Protein AF-A0A957KUR4-F1 (afdb_monomer_lite)

Foldseek 3Di:
DDDAAFQVVPDAPVLLLVLLLVVVVVPVVPDDPVVVVDCVVPDPSQLVVVRVVLRVQFGHDDPPDDPVVCVQDVDNVSVVVLSCVQLQGDPCSNVQVVVVVVCVVVVPDDDRSDPGDRSNVDHDDPVSVVSSVVRNVD

Secondary structure (DSSP, 8-state):
-PPPPBHHHH---HHHHHHHHHHHHT-GGGS-GGGGT-TTS----HHHHHHHHHHHHSBPP-TTS-HHHHHH-SSHHHHHHHHHHHTT--TTHHHHHHHHHHHHHHT--------SPPGGGPPPPHHHHHHHHHHHT-

pLDDT: mean 90.35, std 11.65, range [49.5, 98.25]

Structure (mmCIF, N/CA/C/O backbone):
data_AF-A0A957KUR4-F1
#
_entry.id   AF-A0A957KUR4-F1
#
loo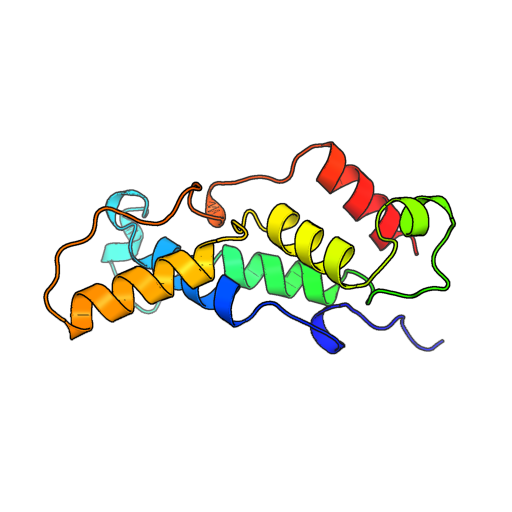p_
_atom_site.group_PDB
_atom_site.id
_atom_site.type_symbol
_atom_site.label_atom_id
_atom_site.label_alt_id
_atom_site.label_comp_id
_atom_site.label_asym_id
_atom_site.label_entity_id
_atom_site.label_seq_id
_atom_site.pdbx_PDB_ins_code
_atom_site.Cartn_x
_atom_site.Cartn_y
_atom_site.Cartn_z
_atom_site.occupancy
_atom_site.B_iso_or_equiv
_atom_site.auth_seq_id
_atom_site.auth_comp_id
_atom_site.auth_asym_id
_atom_site.auth_atom_id
_atom_site.pdbx_PDB_model_num
ATOM 1 N N . MET A 1 1 ? 2.421 -0.445 -31.367 1.00 49.50 1 MET A N 1
ATOM 2 C CA . MET A 1 1 ? 3.246 -0.833 -30.205 1.00 49.50 1 MET A CA 1
ATOM 3 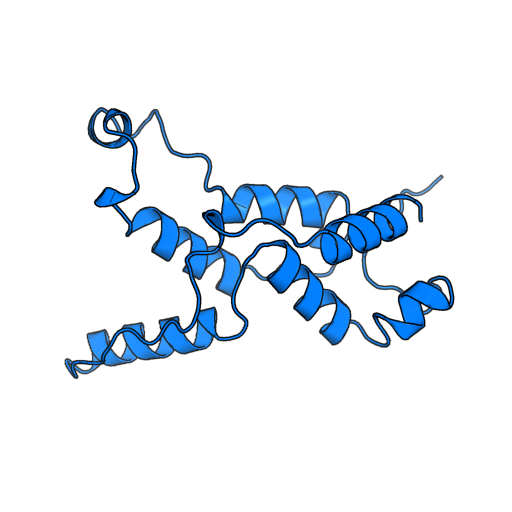C C . MET A 1 1 ? 2.304 -1.295 -29.110 1.00 49.50 1 MET A C 1
ATOM 5 O O . MET A 1 1 ? 1.335 -0.595 -28.841 1.00 49.50 1 MET A O 1
ATOM 9 N N . THR A 1 2 ? 2.510 -2.486 -28.554 1.00 80.81 2 THR A N 1
ATOM 10 C CA . THR A 1 2 ? 1.774 -2.951 -27.371 1.00 80.81 2 THR A CA 1
ATOM 11 C C . THR A 1 2 ? 2.320 -2.217 -26.155 1.00 80.81 2 THR A C 1
ATOM 13 O O . THR A 1 2 ? 3.532 -2.203 -25.956 1.00 80.81 2 THR A O 1
ATOM 16 N N . ARG A 1 3 ? 1.447 -1.573 -25.376 1.00 84.56 3 ARG A N 1
ATOM 17 C CA . ARG A 1 3 ? 1.856 -0.923 -24.125 1.00 84.56 3 ARG A CA 1
ATOM 18 C C . ARG A 1 3 ? 2.468 -1.953 -23.159 1.00 84.56 3 ARG A C 1
ATOM 20 O O . ARG A 1 3 ? 2.025 -3.107 -23.191 1.00 84.56 3 ARG A O 1
ATOM 27 N N . PRO A 1 4 ? 3.423 -1.558 -22.299 1.00 84.62 4 PRO A N 1
ATOM 28 C CA . PRO A 1 4 ? 3.885 -2.414 -21.212 1.00 84.62 4 PRO A CA 1
ATOM 29 C C . PRO A 1 4 ? 2.708 -2.888 -20.345 1.00 84.62 4 PRO A C 1
ATOM 31 O O . PRO A 1 4 ? 1.715 -2.166 -20.178 1.00 84.62 4 PRO A O 1
ATOM 34 N N . ARG A 1 5 ? 2.802 -4.110 -19.804 1.00 93.56 5 ARG A N 1
ATOM 35 C CA . ARG A 1 5 ? 1.847 -4.577 -18.788 1.00 93.56 5 ARG A CA 1
ATOM 36 C C . ARG A 1 5 ? 2.093 -3.824 -17.491 1.00 93.56 5 ARG A C 1
ATOM 38 O O . ARG A 1 5 ? 3.238 -3.677 -17.072 1.00 93.56 5 ARG A O 1
ATOM 45 N N . VAL A 1 6 ? 1.013 -3.373 -16.867 1.00 97.00 6 VAL A N 1
ATOM 46 C CA . VAL A 1 6 ? 1.063 -2.596 -15.623 1.00 97.00 6 VAL A CA 1
ATOM 47 C C . VAL A 1 6 ? 0.781 -3.489 -14.422 1.00 97.00 6 VAL A C 1
ATOM 49 O O . VAL A 1 6 ? 0.136 -4.530 -14.553 1.00 97.00 6 VAL A O 1
ATOM 52 N N . LEU A 1 7 ? 1.261 -3.087 -13.248 1.00 97.56 7 LEU A N 1
ATOM 53 C CA . LEU A 1 7 ? 1.230 -3.901 -12.038 1.00 97.56 7 LEU A CA 1
ATOM 54 C C . LEU A 1 7 ? -0.185 -4.370 -11.687 1.00 97.56 7 LEU A C 1
ATOM 56 O O . LEU A 1 7 ? -0.370 -5.552 -11.433 1.00 97.56 7 LEU A O 1
ATOM 60 N N . ILE A 1 8 ? -1.192 -3.493 -11.760 1.00 97.44 8 ILE A N 1
ATOM 61 C CA . ILE A 1 8 ? -2.583 -3.823 -11.400 1.00 97.44 8 ILE A CA 1
ATOM 62 C C . ILE A 1 8 ? -3.200 -4.934 -12.269 1.00 97.44 8 ILE A C 1
ATOM 64 O O . ILE A 1 8 ? -4.186 -5.545 -11.863 1.00 97.44 8 ILE A O 1
ATOM 68 N N . GLU A 1 9 ? -2.637 -5.213 -13.448 1.00 96.31 9 GLU A N 1
ATOM 69 C CA . GLU A 1 9 ? -3.072 -6.321 -14.311 1.00 96.31 9 GLU A CA 1
ATOM 70 C C . GLU A 1 9 ? -2.510 -7.680 -13.877 1.00 96.31 9 GLU A C 1
ATOM 72 O O . GLU A 1 9 ? -3.067 -8.707 -14.261 1.00 96.31 9 GLU A O 1
ATOM 77 N N . ASP A 1 10 ? -1.416 -7.696 -13.109 1.00 95.44 10 ASP A N 1
ATOM 78 C CA . ASP A 1 10 ? -0.800 -8.911 -12.557 1.00 95.44 10 ASP A CA 1
ATOM 79 C C . ASP A 1 10 ? -1.154 -9.084 -11.074 1.00 95.44 10 ASP A C 1
ATOM 81 O O . ASP A 1 10 ? -1.537 -10.168 -10.635 1.00 95.44 10 ASP A O 1
ATOM 85 N N . TRP A 1 11 ? -1.059 -8.006 -10.291 1.00 97.31 11 TRP A N 1
ATOM 86 C CA . TRP A 1 11 ? -1.222 -8.041 -8.846 1.00 97.31 11 TRP A CA 1
ATOM 87 C C . TRP A 1 11 ? -1.623 -6.685 -8.248 1.00 97.31 11 TRP A C 1
ATOM 89 O O . TRP A 1 11 ? -1.096 -5.629 -8.593 1.00 97.31 11 TRP A O 1
ATOM 99 N N . LEU A 1 12 ? -2.526 -6.723 -7.266 1.00 97.19 12 LEU A N 1
ATOM 100 C CA . LEU A 1 12 ? -2.831 -5.587 -6.398 1.00 97.19 12 LEU A CA 1
ATOM 101 C C . LEU A 1 12 ? -3.158 -6.099 -4.982 1.00 97.19 12 LEU A C 1
ATOM 103 O O . LEU A 1 12 ? -3.927 -7.056 -4.853 1.00 97.19 12 LEU A O 1
ATOM 107 N N . PRO A 1 13 ? -2.647 -5.475 -3.902 1.00 96.94 13 PRO A N 1
ATOM 108 C CA . PRO A 1 13 ? -2.862 -5.947 -2.535 1.00 96.94 13 PRO A CA 1
ATOM 109 C C . PRO A 1 13 ? -4.244 -5.539 -1.999 1.00 96.94 13 PRO A C 1
ATOM 111 O O . PRO A 1 13 ? -4.361 -4.742 -1.066 1.00 96.94 13 PRO A O 1
ATOM 114 N N . ILE A 1 14 ? -5.311 -6.084 -2.592 1.00 96.62 14 ILE A N 1
ATOM 115 C CA . ILE A 1 14 ? -6.709 -5.727 -2.293 1.00 96.62 14 ILE A CA 1
ATOM 116 C C . ILE A 1 14 ? -7.038 -5.866 -0.804 1.00 96.62 14 ILE A C 1
ATOM 118 O O . ILE A 1 14 ? -7.693 -4.989 -0.241 1.00 96.62 14 ILE A O 1
ATOM 122 N N . GLU A 1 15 ? -6.578 -6.939 -0.152 1.00 97.06 15 GLU A N 1
ATOM 123 C CA . GLU A 1 15 ? -6.836 -7.162 1.274 1.00 97.06 15 GLU A CA 1
ATOM 124 C C . GLU A 1 15 ? -6.226 -6.036 2.121 1.00 97.06 15 GLU A C 1
ATOM 126 O O . GLU A 1 15 ? -6.945 -5.370 2.867 1.00 97.06 15 GLU A O 1
ATOM 131 N N . ALA A 1 16 ? -4.934 -5.750 1.940 1.00 97.12 16 ALA A N 1
ATOM 132 C CA . ALA A 1 16 ? -4.229 -4.707 2.681 1.00 97.12 16 ALA A CA 1
ATOM 133 C C . ALA A 1 16 ? -4.809 -3.305 2.408 1.00 97.12 16 ALA A C 1
ATOM 135 O O . ALA A 1 16 ? -5.065 -2.545 3.346 1.00 97.12 16 ALA A O 1
ATOM 136 N N . ILE A 1 17 ? -5.117 -2.991 1.142 1.00 96.50 17 ILE A N 1
ATOM 137 C CA . ILE A 1 17 ? -5.798 -1.747 0.741 1.00 96.50 17 ILE A CA 1
ATOM 138 C C . ILE A 1 17 ? -7.164 -1.629 1.427 1.00 96.50 17 ILE A C 1
ATOM 140 O O . ILE A 1 17 ? -7.535 -0.557 1.915 1.00 96.50 17 ILE A O 1
ATOM 144 N N . GLY A 1 18 ? -7.920 -2.726 1.492 1.00 94.81 18 GLY A N 1
ATOM 145 C CA . GLY A 1 18 ? -9.218 -2.779 2.154 1.00 94.81 18 GLY A CA 1
ATOM 146 C C . GLY A 1 18 ? -9.116 -2.544 3.660 1.00 94.81 18 GLY A C 1
ATOM 147 O O . GLY A 1 18 ? -9.934 -1.812 4.227 1.00 94.81 18 GLY A O 1
ATOM 148 N N . VAL A 1 19 ? -8.099 -3.111 4.318 1.00 95.88 19 VAL A N 1
ATOM 149 C CA . VAL A 1 19 ? -7.840 -2.851 5.739 1.00 95.88 19 VAL A CA 1
ATOM 150 C C . VAL A 1 19 ? -7.498 -1.383 5.969 1.00 95.88 19 VAL A C 1
ATOM 152 O O . VAL A 1 19 ? -8.134 -0.748 6.812 1.00 95.88 19 VAL A O 1
ATOM 155 N N . GLU A 1 20 ? -6.565 -0.813 5.207 1.00 94.62 20 GLU A N 1
ATOM 156 C CA . GLU A 1 20 ? -6.202 0.602 5.338 1.00 94.62 20 GLU A CA 1
ATOM 157 C C . GLU A 1 20 ? -7.376 1.532 5.047 1.00 94.62 20 GLU A C 1
ATOM 159 O O . GLU A 1 20 ? -7.587 2.498 5.771 1.00 94.62 20 GLU A O 1
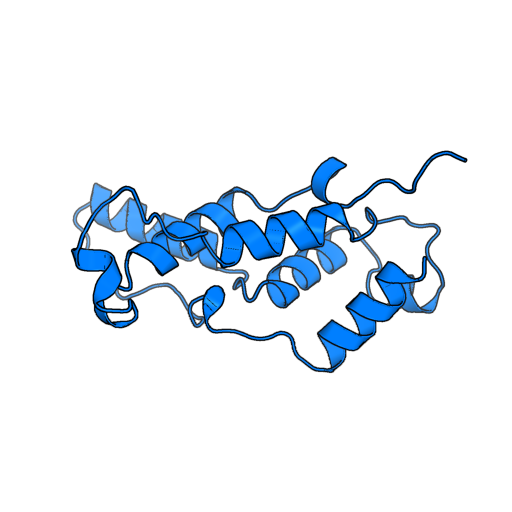ATOM 164 N N . SER A 1 21 ? -8.226 1.195 4.079 1.00 90.94 21 SER A N 1
ATOM 165 C CA . SER A 1 21 ? -9.444 1.963 3.801 1.00 90.94 21 SER A CA 1
ATOM 166 C C . SER A 1 21 ? -10.407 1.956 4.995 1.00 90.94 21 SER A C 1
ATOM 168 O O . SER A 1 21 ? -11.005 2.982 5.332 1.00 90.94 21 SER A O 1
ATOM 170 N N . LYS A 1 22 ? -10.518 0.827 5.712 1.00 90.19 22 LYS A N 1
ATOM 171 C CA . LYS A 1 22 ? -11.268 0.755 6.979 1.00 90.19 22 LYS A CA 1
ATOM 172 C C . LYS A 1 22 ? -10.584 1.563 8.090 1.00 90.19 22 LYS A C 1
ATOM 174 O O . LYS A 1 22 ? -11.281 2.252 8.839 1.00 90.19 22 LYS A O 1
ATOM 179 N N . ARG A 1 23 ? -9.249 1.508 8.207 1.00 90.44 23 ARG A N 1
ATOM 180 C CA . ARG A 1 23 ? -8.471 2.298 9.189 1.00 90.44 23 ARG A CA 1
ATOM 181 C C . ARG A 1 23 ? -8.617 3.801 8.938 1.00 90.44 23 ARG A C 1
ATOM 183 O O . ARG A 1 23 ? -8.789 4.556 9.894 1.00 90.44 23 ARG A O 1
ATOM 190 N N . GLU A 1 24 ? -8.593 4.214 7.674 1.00 87.81 24 GLU A N 1
ATOM 191 C CA . GLU A 1 24 ? -8.815 5.581 7.202 1.00 87.81 24 GLU A CA 1
ATOM 192 C C . GLU A 1 24 ? -10.216 6.067 7.587 1.00 87.81 24 GLU A C 1
ATOM 194 O O . GLU A 1 24 ? -10.361 7.133 8.188 1.00 87.81 24 GLU A O 1
ATOM 199 N N . ARG A 1 25 ? -11.251 5.259 7.325 1.00 82.75 25 ARG A N 1
ATOM 200 C CA . ARG A 1 25 ? -12.639 5.597 7.675 1.00 82.75 25 ARG A CA 1
ATOM 201 C C . ARG A 1 25 ? -12.879 5.688 9.183 1.00 82.75 25 ARG A C 1
ATOM 203 O O . ARG A 1 25 ? -13.683 6.518 9.613 1.00 82.75 25 ARG A O 1
ATOM 210 N N . GLY A 1 26 ? -12.219 4.833 9.965 1.00 79.94 26 GLY A N 1
ATOM 211 C CA . GLY A 1 26 ? -12.362 4.760 11.423 1.00 79.94 26 GLY A CA 1
ATOM 212 C C . GLY A 1 26 ? -11.692 5.905 12.190 1.00 79.94 26 GLY A C 1
ATOM 213 O O . GLY A 1 26 ? -11.860 6.009 13.401 1.00 79.94 26 GLY A O 1
ATOM 214 N N . ALA A 1 27 ? -10.941 6.772 11.512 1.00 74.69 27 ALA A N 1
ATOM 215 C CA . ALA A 1 27 ? -10.212 7.886 12.107 1.00 74.69 27 ALA A CA 1
ATOM 216 C C . ALA A 1 27 ? -11.064 9.162 12.204 1.00 74.69 27 ALA A C 1
ATOM 218 O O . ALA A 1 27 ? -10.654 10.195 11.688 1.00 74.69 27 ALA A O 1
ATOM 219 N N . SER A 1 28 ? -12.246 9.112 12.827 1.00 66.56 28 SER A N 1
ATOM 220 C CA . SER A 1 28 ? -13.225 10.218 12.797 1.00 66.56 28 SER A CA 1
ATOM 221 C C . SER A 1 28 ? -12.670 11.581 13.234 1.00 66.56 28 SER A C 1
ATOM 223 O O . SER A 1 28 ? -13.054 12.592 12.658 1.00 66.56 28 SER A O 1
ATOM 225 N N . SER A 1 29 ? -11.735 11.620 14.187 1.00 68.88 29 SER A N 1
ATOM 226 C CA . SER A 1 29 ? -11.065 12.849 14.642 1.00 68.88 29 SER A CA 1
ATOM 227 C C . SER A 1 29 ? -10.027 13.409 13.662 1.00 68.88 29 SER A C 1
ATOM 229 O O . SER A 1 29 ? -9.660 14.573 13.761 1.00 68.88 29 SER A O 1
ATOM 231 N N . ALA A 1 30 ? -9.560 12.603 12.709 1.00 65.88 30 ALA A N 1
ATOM 232 C CA . ALA A 1 30 ? -8.666 13.026 11.633 1.00 65.88 30 ALA A CA 1
ATOM 233 C C . ALA A 1 30 ? -9.437 13.472 10.376 1.00 65.88 30 ALA A C 1
ATOM 235 O O . ALA A 1 30 ? -8.829 13.719 9.333 1.00 65.88 30 ALA A O 1
ATOM 236 N N . LEU A 1 31 ? -10.774 13.529 10.443 1.00 68.88 31 LEU A N 1
ATOM 237 C CA . LEU A 1 31 ? -11.627 13.902 9.322 1.00 68.88 31 LEU A CA 1
ATOM 238 C C . LEU A 1 31 ? -12.058 15.377 9.439 1.00 68.88 31 LEU A C 1
ATOM 240 O O . LEU A 1 31 ? -12.587 15.774 10.477 1.00 68.88 31 LEU A O 1
ATOM 244 N N . PRO A 1 32 ? -11.886 16.189 8.377 1.00 65.88 32 PRO A N 1
ATOM 245 C CA . PRO A 1 32 ? -12.502 17.505 8.249 1.00 65.88 32 PRO A CA 1
ATOM 246 C C . PRO A 1 32 ? -13.992 17.546 8.652 1.00 65.88 32 PRO A C 1
ATOM 248 O O . PRO A 1 32 ? -14.743 16.632 8.308 1.00 65.88 32 PRO A O 1
ATOM 251 N N . PRO A 1 33 ? -14.476 18.629 9.286 1.00 67.44 33 PRO A N 1
ATOM 252 C CA . PRO A 1 33 ? -15.871 18.731 9.734 1.00 67.44 33 PRO A CA 1
ATOM 253 C C . PRO A 1 33 ? -16.922 18.520 8.631 1.00 67.44 33 PRO A C 1
ATOM 255 O O . PRO A 1 33 ? -18.017 18.029 8.895 1.00 67.44 33 PRO A O 1
ATOM 258 N N . LEU A 1 34 ? -16.576 18.824 7.374 1.00 61.44 34 LEU A N 1
ATOM 259 C CA . LEU A 1 34 ? -17.431 18.603 6.202 1.00 61.44 34 LEU A CA 1
ATOM 260 C C . LEU A 1 34 ? -17.861 17.126 6.030 1.00 61.44 34 LEU A C 1
ATOM 262 O O . LEU A 1 34 ? -18.894 16.864 5.420 1.00 61.44 34 LEU A O 1
ATOM 266 N N . TYR A 1 35 ? -17.132 16.161 6.608 1.00 59.94 35 TYR A N 1
ATOM 26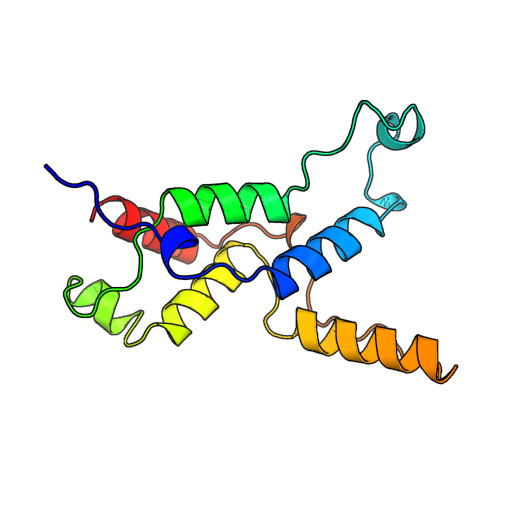7 C CA . TYR A 1 35 ? -17.476 14.731 6.555 1.00 59.94 35 TYR A CA 1
ATOM 268 C C . TYR A 1 35 ? -18.690 14.338 7.403 1.00 59.94 35 TYR A C 1
ATOM 270 O O . TYR A 1 35 ? -19.226 13.244 7.224 1.00 59.94 35 TYR A O 1
ATOM 278 N N . PHE A 1 36 ? -19.136 15.207 8.311 1.00 63.78 36 PHE A N 1
ATOM 279 C CA . PHE A 1 36 ? -20.353 14.986 9.092 1.00 63.78 36 PHE A CA 1
ATOM 280 C C . PHE A 1 36 ? -21.608 15.533 8.395 1.00 63.78 36 PHE A C 1
ATOM 282 O O . PHE A 1 36 ? -22.707 15.320 8.895 1.00 63.78 36 PHE A O 1
ATOM 289 N N . LEU A 1 37 ? -21.462 16.228 7.257 1.00 63.94 37 LEU A N 1
ATOM 290 C CA . LEU A 1 37 ? -22.569 16.955 6.631 1.00 63.94 37 LEU A CA 1
ATOM 291 C C . LEU A 1 37 ? -23.463 16.080 5.739 1.00 63.94 37 LEU A C 1
ATOM 293 O O . LEU A 1 37 ? -24.680 16.182 5.849 1.00 63.94 37 LEU A O 1
ATOM 297 N N . HIS A 1 38 ? -22.913 15.229 4.857 1.00 63.31 38 HIS A N 1
ATOM 298 C CA . HIS A 1 38 ? -23.725 14.313 4.033 1.00 63.31 38 HIS A CA 1
ATOM 299 C C . HIS A 1 38 ? -22.905 13.190 3.368 1.00 63.31 38 HIS A C 1
ATOM 301 O O . HIS A 1 38 ? -21.745 13.377 3.007 1.00 63.31 38 HIS A O 1
ATOM 307 N N . VAL A 1 39 ? -23.542 12.034 3.132 1.00 57.06 39 VAL A N 1
ATOM 308 C CA . VAL A 1 39 ? -22.919 10.806 2.583 1.00 57.06 39 VAL A CA 1
ATOM 309 C C . VAL A 1 39 ? -22.477 10.951 1.116 1.00 57.06 39 VAL A C 1
ATOM 311 O O . VAL A 1 39 ? -21.539 10.282 0.693 1.00 57.06 39 VAL A O 1
ATOM 314 N N . TRP A 1 40 ? -23.118 11.836 0.340 1.00 55.31 40 TRP A N 1
ATOM 315 C CA . TRP A 1 40 ? -22.839 12.023 -1.098 1.00 55.31 40 TRP A CA 1
ATOM 316 C C . TRP A 1 40 ? -21.559 12.803 -1.409 1.00 55.31 40 TRP A C 1
ATOM 318 O O . TRP A 1 40 ? -20.997 12.634 -2.489 1.00 55.31 40 TRP A O 1
ATOM 328 N N . TRP A 1 41 ? -21.038 13.593 -0.469 1.00 58.12 41 TRP A N 1
ATOM 329 C CA . TRP A 1 41 ? -19.682 14.149 -0.568 1.00 58.12 41 TRP A CA 1
ATOM 330 C C . TRP A 1 41 ? -18.666 13.110 -0.084 1.00 58.12 41 TRP A C 1
ATOM 332 O O . TRP A 1 41 ? -17.841 13.362 0.795 1.00 58.12 41 TRP A O 1
ATOM 342 N N . ALA A 1 42 ? -18.795 11.894 -0.623 1.00 54.09 42 ALA A N 1
ATOM 343 C CA . ALA A 1 42 ? -18.022 10.739 -0.220 1.00 54.09 42 ALA A CA 1
ATOM 344 C C . ALA A 1 42 ? -16.532 11.011 -0.427 1.00 54.09 42 ALA A C 1
ATOM 346 O O . ALA A 1 42 ? -16.093 11.513 -1.466 1.00 54.09 42 ALA A O 1
ATOM 347 N N . ARG A 1 43 ? -15.744 10.653 0.586 1.00 68.31 43 ARG A N 1
ATOM 348 C CA . ARG A 1 43 ? -14.290 10.717 0.511 1.00 68.31 43 ARG A CA 1
ATOM 349 C C . ARG A 1 43 ? -13.808 9.887 -0.682 1.00 68.31 43 ARG A C 1
ATOM 351 O O . ARG A 1 43 ? -14.267 8.761 -0.865 1.00 68.31 43 ARG A O 1
ATOM 358 N N . ARG A 1 44 ? -12.834 10.399 -1.441 1.00 68.38 44 ARG A N 1
ATOM 359 C CA . ARG A 1 44 ? -11.997 9.547 -2.297 1.00 68.38 44 ARG A CA 1
ATOM 360 C C . ARG A 1 44 ? -11.039 8.792 -1.366 1.00 68.38 44 ARG A C 1
ATOM 362 O O . ARG A 1 44 ? -10.212 9.468 -0.750 1.00 68.38 44 ARG A O 1
ATOM 369 N N . PRO A 1 45 ? 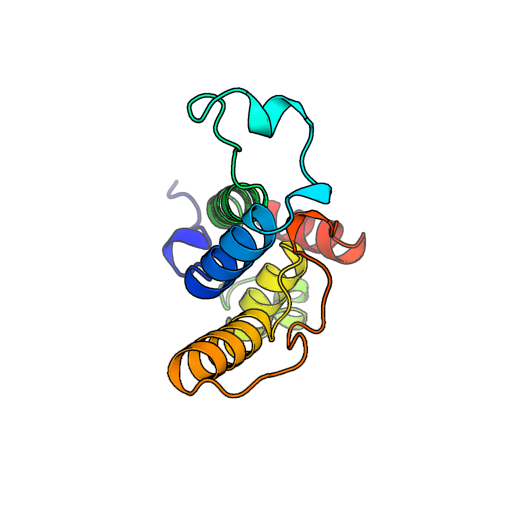-11.188 7.466 -1.173 1.00 77.94 45 PRO A N 1
ATOM 370 C CA . PRO A 1 45 ? -10.351 6.710 -0.241 1.00 77.94 45 PRO A CA 1
ATOM 371 C C . PRO A 1 45 ? -8.890 6.855 -0.661 1.00 77.94 45 PRO A C 1
ATOM 373 O O . PRO A 1 45 ? -8.502 6.326 -1.701 1.00 77.94 45 PRO A O 1
ATOM 376 N N . LEU A 1 46 ? -8.093 7.608 0.103 1.00 87.44 46 LEU A N 1
ATOM 377 C CA . LEU A 1 46 ? -6.791 8.085 -0.378 1.00 87.44 46 LEU A CA 1
ATOM 378 C C . LEU A 1 46 ? -5.841 6.918 -0.625 1.00 87.44 46 LEU A C 1
ATOM 380 O O . LEU A 1 46 ? -5.196 6.883 -1.671 1.00 87.44 46 LEU A O 1
ATOM 384 N N . THR A 1 47 ? -5.807 5.941 0.285 1.00 92.00 47 THR A N 1
ATOM 385 C CA . THR A 1 47 ? -4.981 4.740 0.107 1.00 92.00 47 THR A CA 1
ATOM 386 C C . THR A 1 47 ? -5.413 3.922 -1.111 1.00 92.00 47 THR A C 1
ATOM 388 O O . THR A 1 47 ? -4.567 3.530 -1.908 1.00 92.00 47 THR A O 1
ATOM 391 N N . THR A 1 48 ? -6.720 3.712 -1.311 1.00 93.94 48 THR A N 1
ATOM 392 C CA . THR A 1 48 ? -7.221 2.967 -2.482 1.00 93.94 48 THR A CA 1
ATOM 393 C C . THR A 1 48 ? -6.927 3.714 -3.780 1.00 93.94 48 THR A C 1
ATOM 395 O O . THR A 1 48 ? -6.429 3.115 -4.727 1.00 93.94 48 THR A O 1
ATOM 398 N N . SER A 1 49 ? -7.205 5.020 -3.841 1.00 93.88 49 SER A N 1
ATOM 399 C CA . SER A 1 49 ? -6.946 5.828 -5.035 1.00 93.88 49 SER A CA 1
ATOM 400 C C . SER A 1 49 ? -5.458 5.874 -5.373 1.00 93.88 49 SER A C 1
ATOM 402 O O . SER A 1 49 ? -5.108 5.710 -6.537 1.00 93.88 49 SER A O 1
ATOM 404 N N . ARG A 1 50 ? -4.583 6.041 -4.373 1.00 95.06 50 ARG A N 1
ATOM 405 C CA . ARG A 1 50 ? -3.126 6.015 -4.558 1.00 95.06 50 ARG A CA 1
ATOM 406 C C . ARG A 1 50 ? -2.666 4.669 -5.119 1.00 95.06 50 ARG A C 1
ATOM 408 O O . ARG A 1 50 ? -1.997 4.655 -6.145 1.00 95.06 50 ARG A O 1
ATOM 415 N N . ALA A 1 51 ? -3.086 3.561 -4.508 1.00 97.12 51 ALA A N 1
ATOM 416 C CA . ALA A 1 51 ? -2.697 2.226 -4.951 1.00 97.12 51 ALA A CA 1
ATOM 417 C C . ALA A 1 51 ? -3.224 1.902 -6.356 1.00 97.12 51 ALA A C 1
ATOM 419 O O . ALA A 1 51 ? -2.499 1.324 -7.158 1.00 97.12 51 ALA A O 1
ATOM 420 N N . ALA A 1 52 ? -4.454 2.311 -6.680 1.00 96.94 52 ALA A N 1
ATOM 421 C CA . ALA A 1 52 ? -5.030 2.114 -8.007 1.00 96.94 52 ALA A CA 1
ATOM 422 C C . ALA A 1 52 ? -4.294 2.923 -9.087 1.00 96.94 52 ALA A C 1
ATOM 424 O O . ALA A 1 52 ? -4.009 2.388 -10.154 1.00 96.94 52 ALA A O 1
ATOM 425 N N . ILE A 1 53 ? -3.959 4.190 -8.806 1.00 96.94 53 ILE A N 1
ATOM 426 C CA . ILE A 1 53 ? -3.193 5.033 -9.735 1.00 96.94 53 ILE A CA 1
ATOM 427 C C . ILE A 1 53 ? -1.795 4.450 -9.931 1.00 96.94 53 ILE A C 1
ATOM 429 O O . ILE A 1 53 ? -1.418 4.191 -11.067 1.00 96.94 53 ILE A O 1
ATOM 433 N N . LEU A 1 54 ? -1.058 4.191 -8.844 1.00 97.62 54 LEU A N 1
ATOM 434 C CA . LEU A 1 54 ? 0.300 3.646 -8.913 1.00 97.62 54 LEU A CA 1
ATOM 435 C C . LEU A 1 54 ? 0.326 2.284 -9.607 1.00 97.62 54 LEU A C 1
ATOM 437 O O . LEU A 1 54 ? 1.123 2.081 -10.513 1.00 97.62 54 LEU A O 1
ATOM 441 N N . GLY A 1 55 ? -0.577 1.371 -9.247 1.00 97.94 55 GLY A N 1
ATOM 442 C CA . GLY A 1 55 ? -0.679 0.069 -9.905 1.00 97.94 55 GLY A CA 1
ATOM 443 C C . GLY A 1 55 ? -1.059 0.170 -11.386 1.00 97.94 55 GLY A C 1
ATOM 444 O O . GLY A 1 55 ? -0.694 -0.703 -12.166 1.00 97.94 55 GLY A O 1
ATOM 445 N N . GLY A 1 56 ? -1.773 1.228 -11.781 1.00 97.56 56 GLY A N 1
ATOM 446 C CA . GLY A 1 56 ? -2.164 1.485 -13.165 1.00 97.56 56 GLY A CA 1
ATOM 447 C C . GLY A 1 56 ? -1.085 2.131 -14.036 1.00 97.56 56 GLY A C 1
ATOM 448 O O . GLY A 1 56 ? -1.252 2.143 -15.252 1.00 97.56 56 GLY A O 1
ATOM 449 N N . VAL A 1 57 ? -0.009 2.667 -13.447 1.00 96.81 57 VAL A N 1
ATOM 450 C CA . VAL A 1 57 ? 1.089 3.315 -14.192 1.00 96.81 57 VAL A CA 1
ATOM 451 C C . VAL A 1 57 ? 2.427 2.602 -14.044 1.00 96.81 57 VAL A C 1
ATOM 453 O O . VAL A 1 57 ? 3.242 2.668 -14.956 1.00 96.81 57 VAL A O 1
ATOM 456 N N . LEU A 1 58 ? 2.661 1.915 -12.926 1.00 97.69 58 LEU A N 1
ATOM 457 C CA . LEU A 1 58 ? 3.895 1.174 -12.707 1.00 97.69 58 LEU A CA 1
ATOM 458 C C . LEU A 1 58 ? 3.894 -0.136 -13.508 1.00 97.69 58 LEU A C 1
ATOM 460 O O . LEU A 1 58 ? 2.846 -0.785 -13.604 1.00 97.69 58 LEU A O 1
ATOM 464 N N . PRO A 1 59 ? 5.044 -0.557 -14.058 1.00 96.69 59 PRO A N 1
ATOM 465 C CA . PRO A 1 59 ? 5.139 -1.796 -14.813 1.00 96.69 59 PRO A CA 1
ATOM 466 C C . PRO A 1 59 ? 4.948 -3.020 -13.913 1.00 96.69 59 PRO A C 1
ATOM 468 O O . PRO A 1 59 ? 5.314 -3.025 -12.737 1.00 96.69 59 PRO A O 1
ATOM 471 N N . ALA A 1 60 ? 4.399 -4.094 -14.476 1.00 96.69 60 ALA A N 1
ATOM 472 C CA . ALA A 1 60 ? 4.455 -5.399 -13.832 1.00 96.69 60 ALA A CA 1
ATOM 473 C C . ALA A 1 60 ? 5.918 -5.866 -13.746 1.00 96.69 60 ALA A C 1
ATOM 475 O O . ALA A 1 60 ? 6.700 -5.638 -14.672 1.00 96.69 60 ALA A O 1
ATOM 476 N N . TRP A 1 61 ? 6.278 -6.533 -12.646 1.00 96.75 61 TRP A N 1
ATOM 477 C CA . TRP A 1 61 ? 7.636 -7.045 -12.458 1.00 96.75 61 TRP A CA 1
ATOM 478 C C . TRP A 1 61 ? 8.052 -7.971 -13.606 1.00 96.75 61 TRP A C 1
ATOM 480 O O . TRP A 1 61 ? 7.277 -8.831 -14.037 1.00 96.75 61 TRP A O 1
ATOM 490 N N . SER A 1 62 ? 9.292 -7.818 -14.071 1.00 94.50 62 SER A N 1
ATOM 491 C CA . SER A 1 62 ? 9.853 -8.600 -15.170 1.00 94.50 62 SER A CA 1
ATOM 492 C C . SER A 1 62 ? 11.321 -8.959 -14.894 1.00 94.50 62 SER A C 1
ATOM 494 O O . SER A 1 62 ? 12.099 -8.099 -14.472 1.00 94.50 62 SER A O 1
ATOM 496 N N . PRO A 1 63 ? 11.735 -10.218 -15.146 1.00 93.88 63 PRO A N 1
ATOM 497 C CA . PRO A 1 63 ? 13.132 -10.635 -15.003 1.00 93.88 63 PRO A CA 1
ATOM 498 C C . PRO A 1 63 ? 14.060 -10.014 -16.063 1.00 93.88 63 PRO A C 1
ATOM 500 O O . PRO A 1 63 ? 15.282 -10.131 -15.947 1.00 93.88 63 PRO A O 1
ATOM 503 N N . GLU A 1 64 ? 13.495 -9.360 -17.083 1.00 92.88 64 GLU A N 1
ATOM 504 C CA . GLU A 1 64 ? 14.199 -8.652 -18.154 1.00 92.88 64 GLU A CA 1
ATOM 505 C C . GLU A 1 64 ? 14.498 -7.176 -17.829 1.00 92.88 64 GLU A C 1
ATOM 507 O O . GLU A 1 64 ? 15.066 -6.473 -18.666 1.00 92.88 64 GLU A O 1
ATOM 512 N N . TRP A 1 65 ? 14.140 -6.685 -16.635 1.00 94.44 65 TRP A N 1
ATOM 513 C CA . TRP A 1 65 ? 14.459 -5.318 -16.215 1.00 94.44 65 TRP A CA 1
ATOM 514 C C . TRP A 1 65 ? 15.973 -5.020 -16.219 1.00 94.44 65 TRP A C 1
ATOM 516 O O . TRP A 1 65 ? 16.796 -5.930 -16.069 1.00 94.44 65 TRP A O 1
ATOM 526 N N . PRO A 1 66 ? 16.370 -3.737 -16.347 1.00 96.06 66 PRO A N 1
ATOM 527 C CA . PRO A 1 66 ? 17.758 -3.315 -16.200 1.00 96.06 66 PRO A CA 1
ATOM 528 C C . PRO A 1 66 ? 18.398 -3.806 -14.897 1.00 96.06 66 PRO A C 1
ATOM 530 O O . PRO A 1 66 ? 17.741 -3.927 -13.862 1.00 96.06 66 PRO A O 1
ATOM 533 N N . GLU A 1 67 ? 19.712 -4.031 -14.934 1.00 95.94 67 GLU A N 1
ATOM 534 C CA . GLU A 1 67 ? 20.476 -4.612 -13.822 1.00 95.94 67 GLU A CA 1
ATOM 535 C C . GLU A 1 67 ? 20.243 -3.904 -12.479 1.00 95.94 67 GLU A C 1
ATOM 537 O O . GLU A 1 67 ? 20.024 -4.569 -11.473 1.00 95.94 67 GLU A O 1
ATOM 542 N N . HIS A 1 68 ? 20.209 -2.570 -12.461 1.00 94.75 68 HIS A N 1
ATOM 543 C CA . HIS A 1 68 ? 20.010 -1.801 -11.229 1.00 94.75 68 HIS A CA 1
ATOM 544 C C . HIS A 1 68 ? 18.635 -2.053 -10.579 1.00 94.75 68 HIS A C 1
ATOM 546 O O . HIS A 1 68 ? 18.548 -2.175 -9.356 1.00 94.75 68 HIS A O 1
ATOM 552 N N . LEU A 1 69 ? 17.570 -2.214 -11.375 1.00 96.19 69 LEU A N 1
ATOM 553 C CA . LEU A 1 69 ? 16.243 -2.565 -10.862 1.00 96.19 69 LEU A CA 1
ATOM 554 C C . LEU A 1 69 ? 16.164 -4.031 -10.447 1.00 96.19 69 LEU A C 1
ATOM 556 O O . LEU A 1 69 ? 15.514 -4.329 -9.453 1.00 96.19 69 LEU A O 1
ATOM 560 N N . ARG A 1 70 ? 16.850 -4.945 -11.143 1.00 95.56 70 ARG A N 1
ATOM 561 C CA . ARG A 1 70 ? 16.904 -6.363 -10.739 1.00 95.56 70 ARG A CA 1
ATOM 562 C C . ARG A 1 70 ? 17.686 -6.576 -9.450 1.00 95.56 70 ARG A C 1
ATOM 564 O O . ARG A 1 70 ? 17.296 -7.404 -8.639 1.00 95.56 70 ARG A O 1
ATOM 571 N N . GLN A 1 71 ? 18.752 -5.812 -9.228 1.00 95.56 71 GLN A N 1
ATOM 572 C CA . GLN A 1 71 ? 19.473 -5.830 -7.953 1.00 95.56 71 GLN A CA 1
ATOM 573 C C . GLN A 1 71 ? 18.581 -5.367 -6.798 1.00 95.56 71 GLN A C 1
ATOM 575 O O . GLN A 1 71 ? 18.681 -5.895 -5.692 1.00 95.56 71 GLN A O 1
ATOM 580 N N . ARG A 1 72 ? 17.687 -4.402 -7.051 1.00 96.00 72 ARG A N 1
ATOM 581 C CA . ARG A 1 72 ? 16.734 -3.908 -6.051 1.00 96.00 72 ARG A CA 1
ATOM 582 C C . ARG A 1 72 ? 15.526 -4.829 -5.863 1.00 96.00 72 ARG A C 1
ATOM 584 O O . ARG A 1 72 ? 15.069 -5.003 -4.735 1.00 96.00 72 ARG A O 1
ATOM 591 N N . PHE A 1 73 ? 15.027 -5.395 -6.955 1.00 97.69 73 PHE A N 1
ATOM 592 C CA . PHE A 1 73 ? 13.847 -6.251 -7.031 1.00 97.69 73 PHE A CA 1
ATOM 593 C C . PHE A 1 73 ? 14.206 -7.594 -7.678 1.00 97.69 73 PHE A C 1
ATOM 595 O O . PHE A 1 73 ? 13.810 -7.853 -8.822 1.00 97.69 73 PHE A O 1
ATOM 602 N N . PRO A 1 74 ? 14.962 -8.457 -6.972 1.00 97.00 74 PRO A N 1
ATOM 603 C CA . PRO A 1 74 ? 15.392 -9.751 -7.508 1.00 97.00 74 PRO A CA 1
ATOM 604 C C . PRO A 1 74 ? 14.219 -10.686 -7.834 1.00 97.00 74 PRO A C 1
ATOM 606 O O . PRO A 1 74 ? 14.363 -11.606 -8.636 1.00 97.00 74 PRO A O 1
ATOM 609 N N . ASP A 1 75 ? 13.053 -10.442 -7.237 1.00 97.06 75 ASP A N 1
ATOM 610 C CA . ASP A 1 75 ? 11.837 -11.226 -7.404 1.00 97.06 75 ASP A CA 1
ATOM 611 C C . ASP A 1 75 ? 10.579 -10.341 -7.308 1.00 97.06 75 ASP A C 1
ATOM 613 O O . ASP A 1 75 ? 10.625 -9.157 -6.965 1.00 97.06 75 ASP A O 1
ATOM 617 N N . ARG A 1 76 ? 9.414 -10.932 -7.600 1.00 96.69 76 ARG A N 1
ATOM 618 C CA . ARG A 1 76 ? 8.123 -10.233 -7.501 1.00 96.69 76 ARG A CA 1
ATOM 619 C C . ARG A 1 76 ? 7.788 -9.813 -6.071 1.00 96.69 76 ARG A C 1
ATOM 621 O O . ARG A 1 76 ? 7.128 -8.800 -5.871 1.00 96.69 76 ARG A O 1
ATOM 628 N N . GLU A 1 77 ? 8.207 -10.587 -5.074 1.00 96.75 77 GLU A N 1
ATOM 629 C CA . GLU A 1 77 ? 7.826 -10.373 -3.676 1.00 96.75 77 GLU A CA 1
ATOM 630 C C . GLU A 1 77 ? 8.493 -9.124 -3.089 1.00 96.75 77 GLU A C 1
ATOM 632 O O . GLU A 1 77 ? 7.837 -8.318 -2.424 1.00 96.75 77 GLU A O 1
ATOM 637 N N . SER A 1 78 ? 9.772 -8.913 -3.391 1.00 97.50 78 SER A N 1
ATOM 638 C CA . SER A 1 78 ? 10.514 -7.697 -3.054 1.00 97.50 78 SER A CA 1
ATOM 639 C C . SER A 1 78 ? 9.891 -6.462 -3.711 1.00 97.50 78 SER A C 1
ATOM 641 O O . SER A 1 78 ? 9.708 -5.443 -3.038 1.00 97.50 78 SER A O 1
ATOM 643 N N . TYR A 1 79 ? 9.454 -6.567 -4.972 1.00 97.94 79 TYR A N 1
ATOM 644 C CA . TYR A 1 79 ? 8.729 -5.492 -5.656 1.00 97.94 79 TYR A CA 1
ATOM 645 C C . TYR A 1 79 ? 7.364 -5.193 -5.020 1.00 97.94 79 TYR A C 1
ATOM 647 O O . TYR A 1 79 ? 7.049 -4.042 -4.720 1.00 97.94 79 TYR A O 1
ATOM 655 N N . HIS A 1 80 ? 6.569 -6.224 -4.733 1.00 97.62 80 HIS A N 1
ATOM 656 C CA . HIS A 1 80 ? 5.274 -6.094 -4.059 1.00 97.62 80 HIS A CA 1
ATOM 657 C C . HIS A 1 80 ? 5.411 -5.495 -2.655 1.00 97.62 80 HIS A C 1
ATOM 659 O O . HIS A 1 80 ? 4.615 -4.648 -2.244 1.00 97.62 80 HIS A O 1
ATOM 665 N N . THR A 1 81 ? 6.451 -5.897 -1.927 1.00 97.38 81 THR A N 1
ATOM 666 C CA . THR A 1 81 ? 6.781 -5.368 -0.603 1.00 97.38 81 THR A CA 1
ATOM 667 C C . THR A 1 81 ? 7.115 -3.882 -0.668 1.00 97.38 81 THR A C 1
ATOM 669 O O . THR A 1 81 ? 6.613 -3.099 0.142 1.00 97.38 81 THR A O 1
ATOM 672 N N . TRP A 1 82 ? 7.927 -3.476 -1.644 1.00 97.88 82 TRP A N 1
ATOM 673 C CA . TRP A 1 82 ? 8.213 -2.066 -1.884 1.00 97.88 82 TRP A CA 1
ATOM 674 C C . TRP A 1 82 ? 6.963 -1.294 -2.316 1.00 97.88 82 TRP A C 1
ATOM 676 O O . TRP A 1 82 ? 6.731 -0.196 -1.825 1.00 97.88 82 TRP A O 1
ATOM 686 N N . PHE A 1 83 ? 6.094 -1.878 -3.142 1.00 98.12 83 PHE A N 1
ATOM 687 C CA . PHE A 1 83 ? 4.836 -1.243 -3.533 1.00 98.12 83 PHE A CA 1
ATOM 688 C C . PHE A 1 83 ? 3.918 -0.971 -2.327 1.00 98.12 83 PHE A C 1
ATOM 690 O O . PHE A 1 83 ? 3.280 0.085 -2.254 1.00 98.12 83 PHE A O 1
ATOM 697 N N . LEU A 1 84 ? 3.862 -1.884 -1.350 1.00 97.44 84 LEU A N 1
ATOM 698 C CA . LEU A 1 84 ? 3.158 -1.646 -0.084 1.00 97.44 84 LEU A CA 1
ATOM 699 C C . LEU A 1 84 ? 3.775 -0.469 0.682 1.00 97.44 84 LEU A C 1
ATOM 701 O O . LEU A 1 84 ? 3.044 0.435 1.095 1.00 97.44 84 LEU A O 1
ATOM 705 N N . GLN A 1 85 ? 5.106 -0.436 0.798 1.00 96.69 85 GLN A N 1
ATOM 706 C CA . GLN A 1 85 ? 5.840 0.660 1.437 1.00 96.69 85 GLN A CA 1
ATOM 707 C C . GLN A 1 85 ? 5.589 2.007 0.744 1.00 96.69 85 GLN A C 1
ATOM 709 O O . GLN A 1 85 ? 5.271 2.983 1.422 1.00 96.69 85 GLN A O 1
ATOM 714 N N . LEU A 1 86 ? 5.643 2.054 -0.590 1.00 97.56 86 LEU A N 1
ATOM 715 C CA . LEU A 1 86 ? 5.350 3.240 -1.399 1.00 97.56 86 LEU A CA 1
ATOM 716 C C . LEU A 1 86 ? 3.935 3.776 -1.121 1.00 97.56 86 LEU A C 1
ATOM 718 O O . LEU A 1 86 ? 3.700 4.984 -1.080 1.00 97.56 86 LEU A O 1
ATOM 722 N N . ASN A 1 87 ? 2.976 2.883 -0.872 1.00 97.00 87 ASN A N 1
ATOM 723 C CA . ASN A 1 87 ? 1.615 3.258 -0.493 1.00 97.00 87 ASN A CA 1
ATOM 724 C C . ASN A 1 87 ? 1.456 3.610 0.997 1.00 97.00 87 ASN A C 1
ATOM 726 O O . ASN A 1 87 ? 0.359 3.997 1.403 1.00 97.00 87 ASN A O 1
ATOM 730 N N . GLY A 1 88 ? 2.515 3.513 1.805 1.00 95.69 88 GLY A N 1
ATOM 731 C CA . GLY A 1 88 ? 2.483 3.715 3.255 1.00 95.69 88 GLY A CA 1
ATOM 732 C C . GLY A 1 88 ? 1.834 2.561 4.023 1.00 95.69 88 GLY A C 1
ATOM 733 O O . GLY A 1 88 ? 1.501 2.717 5.197 1.00 95.69 88 GLY A O 1
ATOM 734 N N . ILE A 1 89 ? 1.602 1.423 3.366 1.00 96.44 89 ILE A N 1
ATOM 735 C CA . ILE A 1 89 ? 0.913 0.265 3.929 1.00 96.44 89 ILE A CA 1
ATOM 736 C C . ILE A 1 89 ? 1.925 -0.586 4.697 1.00 96.44 89 ILE A C 1
ATOM 738 O O . ILE A 1 89 ? 2.905 -1.072 4.134 1.00 96.44 89 ILE A O 1
ATOM 742 N N . SER A 1 90 ? 1.683 -0.777 5.993 1.00 93.75 90 SER A N 1
ATOM 743 C CA . SER A 1 90 ? 2.524 -1.630 6.837 1.00 93.75 90 SER A CA 1
ATOM 744 C C . SER A 1 90 ? 2.367 -3.108 6.464 1.00 93.75 90 SER A C 1
ATOM 746 O O 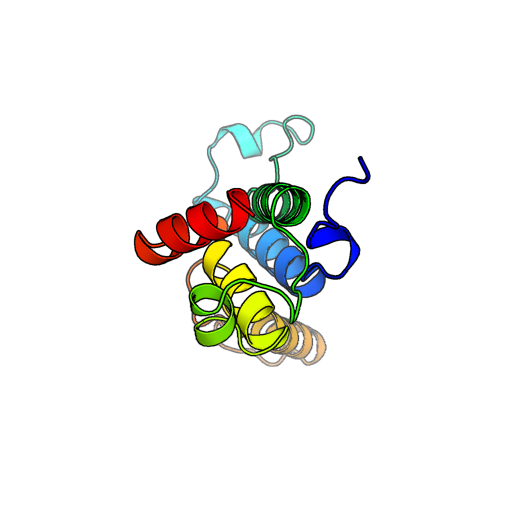. SER A 1 90 ? 1.270 -3.557 6.128 1.00 93.75 90 SER A O 1
ATOM 748 N N . LYS A 1 91 ? 3.460 -3.876 6.544 1.00 89.38 91 LYS A N 1
ATOM 749 C CA . LYS A 1 91 ? 3.488 -5.294 6.139 1.00 89.38 91 LYS A CA 1
ATOM 750 C C . LYS A 1 91 ? 2.566 -6.186 6.978 1.00 89.38 91 LYS A C 1
ATOM 752 O O . LYS A 1 91 ? 2.082 -7.183 6.474 1.00 89.38 91 LYS A O 1
ATOM 757 N N . ASP A 1 92 ? 2.326 -5.807 8.229 1.00 92.75 92 ASP A N 1
ATOM 758 C CA . ASP A 1 92 ? 1.535 -6.524 9.235 1.00 92.75 92 ASP A CA 1
ATOM 759 C C . ASP A 1 92 ? 0.062 -6.085 9.284 1.00 92.75 92 ASP A C 1
ATOM 761 O O . ASP A 1 92 ? -0.693 -6.508 10.162 1.00 92.75 92 ASP A O 1
ATOM 765 N N . VAL A 1 93 ? -0.369 -5.188 8.388 1.00 96.06 93 VAL A N 1
ATOM 766 C CA . VAL A 1 93 ? -1.703 -4.576 8.462 1.00 96.06 93 VAL A CA 1
ATOM 767 C C . VAL A 1 93 ? -2.823 -5.619 8.381 1.00 96.06 93 VAL A C 1
ATOM 769 O O . VAL A 1 93 ? -3.865 -5.485 9.030 1.00 96.06 93 VAL A O 1
ATOM 772 N N . VAL A 1 94 ? -2.612 -6.676 7.599 1.00 96.94 94 VAL A N 1
ATOM 773 C CA . VAL A 1 94 ? -3.589 -7.744 7.395 1.00 96.94 94 VAL A CA 1
ATOM 774 C C . VAL A 1 94 ? -3.660 -8.637 8.632 1.00 96.94 94 VAL A C 1
ATOM 776 O O . VAL A 1 94 ? -4.747 -8.935 9.127 1.00 96.94 94 VAL A O 1
ATOM 779 N N . GLU A 1 95 ? -2.514 -9.014 9.183 1.00 96.75 95 GLU A N 1
ATOM 780 C CA . GLU A 1 95 ? -2.374 -9.816 10.396 1.00 96.75 95 GLU A CA 1
ATOM 781 C C . GLU A 1 95 ? -2.994 -9.087 11.589 1.00 96.75 95 GLU A C 1
ATOM 783 O O . GLU A 1 95 ? -3.825 -9.647 12.307 1.00 96.75 95 GLU A O 1
ATOM 788 N N . ALA A 1 96 ? -2.690 -7.797 11.741 1.00 96.31 96 ALA A N 1
ATOM 789 C CA . ALA A 1 96 ? -3.289 -6.934 12.749 1.00 96.31 96 ALA A CA 1
ATOM 790 C C . ALA A 1 96 ? -4.819 -6.887 12.619 1.00 96.31 96 ALA A C 1
ATOM 792 O O . ALA A 1 96 ? -5.546 -6.948 13.617 1.00 96.31 96 ALA A O 1
ATOM 793 N N . ARG A 1 97 ? -5.344 -6.841 11.387 1.00 96.38 97 ARG A N 1
ATOM 794 C CA . ARG A 1 97 ? -6.790 -6.909 11.165 1.00 96.38 97 ARG A CA 1
ATOM 795 C C . ARG A 1 97 ? -7.378 -8.250 11.590 1.00 96.38 97 ARG A C 1
ATOM 797 O O . ARG A 1 97 ? -8.418 -8.251 12.247 1.00 96.38 97 ARG A O 1
ATOM 804 N N . LYS A 1 98 ? -6.721 -9.359 11.249 1.00 96.94 98 LYS A N 1
ATOM 805 C CA . LYS A 1 98 ? -7.150 -10.714 11.627 1.00 96.94 98 LYS A CA 1
ATOM 806 C C . LYS A 1 98 ? -7.207 -10.874 13.149 1.00 96.94 98 LYS A C 1
ATOM 808 O O . LYS A 1 98 ? -8.188 -11.413 13.655 1.00 96.94 98 LYS A O 1
ATOM 813 N N . ILE A 1 99 ? -6.238 -10.318 13.881 1.00 96.75 99 ILE A N 1
ATOM 814 C CA . ILE A 1 99 ? -6.240 -10.290 15.355 1.00 96.75 99 ILE A CA 1
ATOM 815 C C . ILE A 1 99 ? -7.465 -9.534 15.893 1.00 96.75 99 ILE A C 1
ATOM 817 O O . ILE A 1 99 ? -8.152 -10.029 16.786 1.00 96.75 99 ILE A O 1
ATOM 821 N N . LEU A 1 100 ? -7.788 -8.360 15.335 1.00 95.19 100 LEU A N 1
ATOM 822 C CA . LEU A 1 100 ? -8.972 -7.593 15.749 1.00 95.19 100 LEU A CA 1
ATOM 823 C C . LEU A 1 100 ? -10.288 -8.307 15.432 1.00 95.19 100 LEU A C 1
ATOM 825 O O . LEU A 1 100 ? -11.231 -8.235 16.221 1.00 95.19 100 LEU A O 1
ATOM 829 N N . ASP A 1 101 ? -10.382 -8.954 14.273 1.00 95.69 101 ASP A N 1
ATOM 830 C CA . ASP A 1 101 ? -11.588 -9.680 13.882 1.00 95.69 101 ASP A CA 1
ATOM 831 C C . ASP A 1 101 ? -11.780 -10.934 14.762 1.00 95.69 101 ASP A C 1
ATOM 833 O O . ASP A 1 101 ? -12.894 -11.169 15.233 1.00 95.69 101 ASP A O 1
ATOM 837 N N . TRP A 1 102 ? -10.705 -11.654 15.105 1.00 97.38 102 TRP A N 1
ATOM 838 C CA . TRP A 1 102 ? -10.725 -12.741 16.096 1.00 97.38 102 TRP A CA 1
ATOM 839 C C . TRP A 1 102 ? -11.142 -12.260 17.494 1.00 97.38 102 TRP A C 1
ATOM 841 O O . TRP A 1 102 ? -11.998 -12.870 18.138 1.00 97.38 102 TRP A O 1
ATOM 851 N N . ALA A 1 103 ? -10.591 -11.137 17.958 1.00 96.88 103 ALA A N 1
ATOM 852 C CA . ALA A 1 103 ? -10.923 -10.545 19.253 1.00 96.88 103 ALA A CA 1
ATOM 853 C C . ALA A 1 103 ? -12.415 -10.192 19.355 1.00 96.88 103 ALA A C 1
ATOM 855 O O . ALA A 1 103 ? -13.065 -10.466 20.362 1.00 96.88 103 ALA A O 1
ATOM 856 N N . ARG A 1 104 ? -12.994 -9.648 18.275 1.00 94.38 104 ARG A N 1
ATOM 857 C CA . ARG A 1 104 ? -14.435 -9.355 18.188 1.00 94.38 104 ARG A CA 1
ATOM 858 C C . ARG A 1 104 ? -15.297 -10.611 18.227 1.00 94.38 104 ARG A C 1
ATOM 860 O O . ARG A 1 104 ? -16.361 -10.578 18.833 1.00 94.38 104 ARG A O 1
ATOM 867 N N . GLN A 1 105 ? -14.859 -11.686 17.577 1.00 96.94 105 GLN A N 1
ATOM 868 C CA . GLN A 1 105 ? -15.597 -12.951 17.541 1.00 96.94 105 GLN A CA 1
ATOM 869 C C . GLN A 1 105 ? -15.550 -13.687 18.883 1.00 96.94 105 GLN A C 1
ATOM 871 O O . GLN A 1 105 ? -16.537 -14.300 19.276 1.00 96.94 105 GLN A O 1
ATOM 876 N N . THR A 1 106 ? -14.421 -13.619 19.588 1.00 96.81 106 THR A N 1
ATOM 877 C CA . THR A 1 106 ? -14.217 -14.326 20.863 1.00 96.81 106 THR A CA 1
ATOM 878 C C . THR A 1 106 ? -14.569 -13.493 22.093 1.00 96.81 106 THR A C 1
ATOM 880 O O . THR A 1 106 ? -14.604 -14.027 23.197 1.00 96.81 106 THR A O 1
ATOM 883 N N . GLY A 1 107 ? -14.799 -12.187 21.932 1.00 95.81 107 GLY A N 1
ATOM 884 C CA . GLY A 1 107 ? -14.994 -11.265 23.051 1.00 95.81 107 GLY A CA 1
ATOM 885 C C . GLY A 1 107 ? -13.723 -11.015 23.871 1.00 95.81 107 GLY A C 1
ATOM 886 O O . GLY A 1 107 ? -13.798 -10.399 24.932 1.00 95.81 107 GLY A O 1
ATOM 887 N N . THR A 1 108 ? -12.559 -11.471 23.397 1.00 95.81 108 THR A N 1
ATOM 888 C CA . THR A 1 108 ? -11.276 -11.268 24.078 1.00 95.81 108 THR A CA 1
ATOM 889 C C . THR A 1 108 ? -10.745 -9.870 23.768 1.00 95.81 108 THR A C 1
ATOM 891 O O . THR A 1 108 ? -10.502 -9.569 22.598 1.00 95.81 108 THR A O 1
ATOM 894 N N . PRO A 1 109 ? -10.529 -8.994 24.764 1.00 94.06 109 PRO A N 1
ATOM 895 C CA . PRO A 1 109 ? -9.941 -7.688 24.512 1.00 94.06 109 PRO A CA 1
ATOM 896 C C . PRO A 1 109 ? -8.483 -7.843 24.075 1.00 94.06 109 PRO A C 1
ATOM 898 O O . PRO A 1 109 ? -7.705 -8.562 24.699 1.00 94.06 109 PRO A O 1
ATOM 901 N N . VAL A 1 110 ? -8.102 -7.129 23.019 1.00 95.19 110 VAL A N 1
ATOM 902 C CA . VAL A 1 110 ? -6.717 -7.050 22.546 1.00 95.19 110 VAL A CA 1
ATOM 903 C C . VAL A 1 110 ? -6.295 -5.584 22.451 1.00 95.19 110 VAL A C 1
ATOM 905 O O . VAL A 1 110 ? -7.120 -4.739 22.080 1.00 95.19 110 VAL A O 1
ATOM 908 N N . PRO A 1 111 ? -5.033 -5.247 22.781 1.00 94.00 111 PRO A N 1
ATOM 909 C CA . PRO A 1 111 ? -4.499 -3.924 22.482 1.00 94.00 111 PRO A CA 1
ATOM 910 C C . PRO A 1 111 ? -4.496 -3.692 20.966 1.00 94.00 111 PRO A C 1
ATOM 912 O O . PRO A 1 111 ? -4.617 -4.633 20.184 1.00 94.00 111 PRO A O 1
ATOM 915 N N . ASN A 1 112 ? -4.349 -2.435 20.541 1.00 91.06 112 ASN A N 1
ATOM 916 C CA . ASN A 1 112 ? -4.245 -2.098 19.123 1.00 91.06 112 ASN A CA 1
ATOM 917 C C . ASN A 1 112 ? -3.072 -2.868 18.468 1.00 91.06 112 ASN A C 1
ATOM 919 O O . ASN A 1 112 ? -1.928 -2.573 18.810 1.00 91.06 112 ASN A O 1
ATOM 923 N N . PRO A 1 113 ? -3.327 -3.802 17.529 1.00 93.75 113 PRO A N 1
ATOM 924 C CA . PRO A 1 113 ? -2.277 -4.647 16.969 1.00 93.75 113 PRO A CA 1
ATOM 925 C C . PRO A 1 113 ? -1.575 -4.026 15.755 1.00 93.75 113 PRO A C 1
ATOM 927 O O . PRO A 1 113 ? -0.639 -4.622 15.241 1.00 93.75 113 PRO A O 1
ATOM 930 N N . TYR A 1 114 ? -2.012 -2.859 15.265 1.00 93.12 114 TYR A N 1
ATOM 931 C CA . TYR A 1 114 ? -1.329 -2.191 14.154 1.00 93.12 114 TYR A CA 1
ATOM 932 C C . TYR A 1 114 ? -0.025 -1.545 14.637 1.00 93.12 114 TYR A C 1
ATOM 934 O O . TYR A 1 114 ? -0.078 -0.640 15.474 1.00 93.12 114 TYR A O 1
ATOM 942 N N . SER A 1 115 ? 1.115 -1.950 14.073 1.00 88.38 115 SER A N 1
ATOM 943 C CA . SER A 1 115 ? 2.429 -1.393 14.432 1.00 88.38 115 SER A CA 1
ATOM 944 C C . SER A 1 115 ? 2.705 -0.009 13.829 1.00 88.38 115 SER A C 1
ATOM 946 O O . SER A 1 115 ? 3.382 0.812 14.447 1.00 88.38 115 SER A O 1
ATOM 948 N N . GLY A 1 116 ? 2.173 0.268 12.634 1.00 87.00 116 GLY A N 1
ATOM 949 C CA . GLY A 1 116 ? 2.459 1.487 11.877 1.00 87.00 116 GLY A CA 1
ATOM 950 C C . GLY A 1 116 ? 1.361 2.560 11.904 1.00 87.00 116 GLY A C 1
ATOM 951 O O . GLY A 1 116 ? 0.204 2.295 12.276 1.00 87.00 116 GLY A O 1
ATOM 952 N N . PRO A 1 117 ? 1.692 3.790 11.451 1.00 92.00 117 PRO A N 1
ATOM 953 C CA . PRO A 1 117 ? 0.701 4.833 11.191 1.00 92.00 117 PRO A CA 1
ATOM 954 C C . PRO A 1 117 ? -0.333 4.374 10.147 1.00 92.00 117 PRO A C 1
ATOM 956 O O . PRO A 1 117 ? -0.240 3.297 9.558 1.00 92.00 117 PRO A O 1
ATOM 959 N N . ARG A 1 118 ? -1.373 5.180 9.931 1.00 91.75 118 ARG A N 1
ATOM 960 C CA . ARG A 1 118 ? -2.341 4.913 8.857 1.00 91.75 118 ARG A CA 1
ATOM 961 C C . ARG A 1 118 ? -1.703 5.270 7.519 1.00 91.75 118 ARG A C 1
ATOM 963 O O . ARG A 1 118 ? -1.074 6.319 7.414 1.00 91.75 118 ARG A O 1
ATOM 970 N N . ALA A 1 119 ? -1.911 4.461 6.488 1.00 94.12 119 ALA A N 1
ATOM 971 C CA . ALA A 1 119 ? -1.195 4.618 5.222 1.00 94.12 119 ALA A CA 1
ATOM 972 C C . ALA A 1 119 ? -1.378 6.007 4.582 1.00 94.12 119 ALA A C 1
ATOM 974 O O . ALA A 1 119 ? -0.425 6.607 4.091 1.00 94.12 119 ALA A O 1
ATOM 975 N N . PHE A 1 120 ? -2.583 6.581 4.662 1.00 90.12 120 PHE A N 1
ATOM 976 C CA . PHE A 1 120 ? -2.869 7.901 4.086 1.00 90.12 120 PHE A CA 1
ATOM 977 C C . PHE A 1 120 ? -2.114 9.069 4.746 1.00 90.12 120 PHE A C 1
ATOM 979 O O . PHE A 1 120 ? -2.095 10.158 4.177 1.00 90.12 120 PHE A O 1
ATOM 986 N N . THR A 1 121 ? -1.523 8.876 5.932 1.00 91.19 121 THR A N 1
ATOM 987 C CA . THR A 1 121 ? -0.710 9.902 6.611 1.00 91.19 121 THR A CA 1
ATOM 988 C C . THR A 1 121 ? 0.780 9.771 6.307 1.00 91.19 121 THR A C 1
ATOM 990 O O . THR A 1 121 ? 1.563 10.595 6.767 1.00 91.19 121 THR A O 1
ATOM 993 N N . VAL A 1 122 ? 1.182 8.730 5.578 1.00 93.50 122 VAL A N 1
ATOM 994 C CA . VAL A 1 122 ? 2.578 8.464 5.228 1.00 93.50 122 VAL A CA 1
ATOM 995 C C . VAL A 1 122 ? 2.837 8.947 3.806 1.00 93.50 122 VAL A C 1
ATOM 997 O O . VAL A 1 122 ? 2.075 8.651 2.877 1.00 93.50 122 VAL A O 1
ATOM 1000 N N . ASN A 1 123 ? 3.928 9.690 3.647 1.00 93.88 123 ASN A N 1
ATOM 1001 C CA . ASN A 1 123 ? 4.462 10.071 2.347 1.00 93.88 123 ASN A CA 1
ATOM 1002 C C . ASN A 1 123 ? 5.623 9.135 1.978 1.00 93.88 123 ASN A C 1
ATOM 1004 O O . ASN A 1 123 ? 6.365 8.740 2.882 1.00 93.88 123 ASN A O 1
ATOM 1008 N N . PRO A 1 124 ? 5.796 8.801 0.687 1.00 95.75 124 PRO A N 1
ATOM 1009 C CA . PRO A 1 124 ? 6.977 8.090 0.209 1.00 95.75 124 PRO A CA 1
ATOM 1010 C C . PRO A 1 124 ? 8.275 8.791 0.614 1.00 95.75 124 PRO A C 1
ATOM 1012 O O . PRO A 1 124 ? 8.330 10.024 0.669 1.00 95.75 124 PRO A O 1
ATOM 1015 N N . SER A 1 125 ? 9.323 8.011 0.867 1.00 97.12 125 SER A N 1
ATOM 1016 C CA . SER A 1 125 ? 10.658 8.569 1.083 1.00 97.12 125 SER A CA 1
ATOM 1017 C C . SER A 1 125 ? 11.251 9.118 -0.229 1.00 97.12 125 SER A C 1
ATOM 1019 O O . SER A 1 125 ? 10.803 8.734 -1.311 1.00 97.12 125 SER A O 1
ATOM 1021 N N . PRO A 1 126 ? 12.284 9.983 -0.179 1.00 98.25 126 PRO A N 1
ATOM 1022 C CA . PRO A 1 126 ? 12.993 10.410 -1.387 1.00 98.25 126 PRO A CA 1
ATOM 1023 C C . PRO A 1 126 ? 13.555 9.242 -2.211 1.00 98.25 126 PRO A C 1
ATOM 1025 O O . PRO A 1 126 ? 13.543 9.303 -3.436 1.00 98.25 126 PRO A O 1
ATOM 1028 N N . GLU A 1 127 ? 13.995 8.167 -1.549 1.00 97.25 127 GLU A N 1
ATOM 1029 C CA . GLU A 1 127 ? 14.455 6.938 -2.206 1.00 97.25 127 GLU A CA 1
ATOM 1030 C C . GLU A 1 127 ? 13.304 6.237 -2.942 1.00 97.25 127 GLU A C 1
ATOM 1032 O O . GLU A 1 127 ? 13.454 5.869 -4.103 1.00 97.25 127 GLU A O 1
ATOM 1037 N N . ASP A 1 128 ? 12.127 6.119 -2.316 1.00 97.62 128 ASP A N 1
ATOM 1038 C CA . ASP A 1 128 ? 10.946 5.533 -2.964 1.00 97.62 128 ASP A CA 1
ATOM 1039 C C . ASP A 1 128 ? 10.514 6.334 -4.198 1.00 97.62 128 ASP A C 1
ATOM 1041 O O . ASP A 1 128 ? 10.115 5.750 -5.204 1.00 97.62 128 ASP A O 1
ATOM 1045 N N . LEU A 1 129 ? 10.601 7.667 -4.136 1.00 97.75 129 LEU A N 1
ATOM 1046 C CA . LEU A 1 129 ? 10.276 8.539 -5.266 1.00 97.75 129 LEU A CA 1
ATOM 1047 C C . LEU A 1 129 ? 11.282 8.402 -6.413 1.00 97.75 129 LEU A C 1
ATOM 1049 O O . LEU A 1 129 ? 10.863 8.413 -7.567 1.00 97.75 129 LEU A O 1
ATOM 1053 N N . ALA A 1 130 ? 12.574 8.253 -6.108 1.00 97.88 130 ALA A N 1
ATOM 1054 C CA . ALA A 1 130 ? 13.604 8.014 -7.117 1.00 97.88 130 ALA A CA 1
ATOM 1055 C C . ALA A 1 130 ? 13.379 6.670 -7.825 1.00 97.88 130 ALA A C 1
ATOM 1057 O O . ALA A 1 130 ? 13.284 6.635 -9.047 1.00 97.88 130 ALA A O 1
ATOM 1058 N N . ILE A 1 131 ? 13.155 5.597 -7.058 1.00 97.62 131 ILE A N 1
ATOM 1059 C CA . ILE A 1 131 ? 12.853 4.264 -7.603 1.00 97.62 131 ILE A CA 1
ATOM 1060 C C . ILE A 1 131 ? 11.574 4.287 -8.451 1.00 97.62 131 ILE A C 1
ATOM 1062 O O . ILE A 1 131 ? 11.510 3.671 -9.512 1.00 97.62 131 ILE A O 1
ATOM 1066 N N . MET A 1 132 ? 10.537 4.996 -7.992 1.00 97.62 132 MET A N 1
ATOM 1067 C CA . MET A 1 132 ? 9.310 5.185 -8.766 1.00 97.62 132 MET A CA 1
ATOM 1068 C C . MET A 1 132 ? 9.596 5.892 -10.098 1.00 97.62 132 MET A C 1
ATOM 1070 O O . MET A 1 132 ? 9.004 5.512 -11.102 1.00 97.62 132 MET A O 1
ATOM 1074 N N . GLY A 1 133 ? 10.489 6.886 -10.111 1.00 97.31 133 GLY A N 1
ATOM 1075 C CA . GLY A 1 133 ? 10.953 7.552 -11.330 1.00 97.31 133 GLY A CA 1
ATOM 1076 C C . GLY A 1 133 ? 11.608 6.575 -12.304 1.00 97.31 133 GLY A C 1
ATOM 1077 O O . GLY A 1 133 ? 11.132 6.450 -13.428 1.00 97.31 133 GLY A O 1
ATOM 1078 N N . ASP A 1 134 ? 12.600 5.812 -11.839 1.00 96.62 134 ASP A N 1
ATOM 1079 C CA . ASP A 1 134 ? 13.312 4.819 -12.658 1.00 96.62 134 ASP A CA 1
ATOM 1080 C C . ASP A 1 134 ? 12.351 3.791 -13.286 1.00 96.62 134 ASP A C 1
ATOM 1082 O O . ASP A 1 134 ? 12.486 3.419 -14.448 1.00 96.62 134 ASP A O 1
ATOM 1086 N N . LEU A 1 135 ? 11.337 3.350 -12.532 1.00 96.62 135 LEU A N 1
ATOM 1087 C CA . LEU A 1 135 ? 10.326 2.401 -13.012 1.00 96.62 135 LEU A CA 1
ATOM 1088 C C . LEU A 1 135 ? 9.370 2.993 -14.054 1.00 96.62 135 LEU A C 1
ATOM 1090 O O . LEU A 1 135 ? 8.843 2.248 -14.877 1.00 96.62 135 LEU A O 1
ATOM 1094 N N . LEU A 1 136 ? 9.093 4.297 -13.994 1.00 95.38 136 LEU A N 1
ATOM 1095 C CA . LEU A 1 136 ? 8.217 4.981 -14.950 1.00 95.38 136 LEU A CA 1
ATOM 1096 C C . LEU A 1 136 ? 8.924 5.294 -16.276 1.00 95.38 136 LEU A C 1
ATOM 1098 O O . LEU A 1 136 ? 8.246 5.576 -17.263 1.00 95.38 136 LEU A O 1
ATOM 1102 N N . GLU A 1 137 ? 10.256 5.244 -16.300 1.00 93.50 137 GLU A N 1
ATOM 1103 C CA . GLU A 1 137 ? 11.084 5.460 -17.493 1.00 93.50 137 GLU A CA 1
ATOM 1104 C C . GLU A 1 137 ? 11.398 4.169 -18.278 1.00 93.50 137 GLU A C 1
ATOM 1106 O O . GLU A 1 137 ? 12.092 4.238 -19.294 1.00 93.50 137 GLU A O 1
ATOM 1111 N N . LEU A 1 138 ? 10.877 3.012 -17.838 1.00 90.31 138 LEU A N 1
ATOM 1112 C CA . LEU A 1 138 ? 10.987 1.712 -18.523 1.00 90.31 138 LEU A CA 1
ATOM 1113 C C . LEU A 1 138 ? 10.140 1.627 -19.807 1.00 90.31 138 LEU A C 1
ATOM 1115 O O . LEU A 1 138 ? 10.740 1.607 -20.905 1.00 90.31 138 LEU A O 1
#

Radius of gyration: 17.32 Å; chains: 1; bounding box: 44×33×55 Å

Sequence (138 aa):
MTRPRVLIEDWLPIEAIGVESKRERGASSALPPLYFLHVWWARRPLTTSRAAILGGVLPAWSPEWPEHLRQRFPDRESYHTWFLQLNGISKDVVEARKILDWARQTGTPVPNPYSGPRAFTVNPSPEDLAIMGDLLEL